Protein AF-A0A439JHU3-F1 (afdb_monomer)

Structure (mmCIF, N/CA/C/O backbone):
data_AF-A0A439JHU3-F1
#
_entry.id   AF-A0A439JHU3-F1
#
loop_
_atom_site.group_PDB
_atom_site.id
_atom_site.type_symbol
_atom_site.label_atom_id
_atom_site.label_alt_id
_atom_site.label_comp_id
_atom_site.label_asym_id
_atom_site.label_entity_id
_atom_site.label_seq_id
_atom_site.pdbx_PDB_ins_code
_atom_site.Cartn_x
_atom_site.Cartn_y
_atom_site.Cartn_z
_atom_site.occupancy
_atom_site.B_iso_or_equiv
_atom_site.auth_seq_id
_atom_site.auth_comp_id
_atom_site.auth_asym_id
_atom_site.auth_atom_id
_atom_site.pdbx_PDB_model_num
ATOM 1 N N . PRO A 1 1 ? 10.645 -16.736 -7.163 1.00 50.50 1 PRO A N 1
ATOM 2 C CA . PRO A 1 1 ? 9.791 -15.522 -7.213 1.00 50.50 1 PRO A CA 1
ATOM 3 C C . PRO A 1 1 ? 8.644 -15.661 -8.243 1.00 50.50 1 PRO A C 1
ATOM 5 O O . PRO A 1 1 ? 8.894 -15.622 -9.443 1.00 50.50 1 PRO A O 1
ATOM 8 N N . LYS A 1 2 ? 7.398 -15.877 -7.786 1.00 68.69 2 LYS A N 1
ATOM 9 C CA . LYS A 1 2 ? 6.190 -16.036 -8.634 1.00 68.69 2 LYS A CA 1
ATOM 10 C C . LYS A 1 2 ? 5.217 -14.848 -8.486 1.00 68.69 2 LYS A C 1
ATOM 12 O O . LYS A 1 2 ? 4.023 -15.043 -8.278 1.00 68.69 2 LYS A O 1
ATOM 17 N N . GLY A 1 3 ? 5.732 -13.619 -8.548 1.00 67.06 3 GLY A N 1
ATOM 18 C CA . GLY A 1 3 ? 4.903 -12.410 -8.477 1.00 67.06 3 GLY A CA 1
ATOM 19 C C . GLY A 1 3 ? 3.936 -12.323 -9.662 1.00 67.06 3 GLY A C 1
ATOM 20 O O . GLY A 1 3 ? 4.353 -12.495 -10.813 1.00 67.06 3 GLY A O 1
ATOM 21 N N . ARG A 1 4 ? 2.649 -12.091 -9.376 1.00 85.38 4 ARG A N 1
ATOM 22 C CA . ARG A 1 4 ? 1.608 -11.890 -10.395 1.00 85.38 4 ARG A CA 1
ATOM 23 C C . ARG A 1 4 ? 1.681 -10.467 -10.949 1.00 85.38 4 ARG A C 1
ATOM 25 O O . ARG A 1 4 ? 2.154 -9.557 -10.276 1.00 85.38 4 ARG A O 1
ATOM 32 N N . ASN A 1 5 ? 1.227 -10.299 -12.187 1.00 87.06 5 ASN A N 1
ATOM 33 C CA . ASN A 1 5 ? 1.105 -8.982 -12.800 1.00 87.06 5 ASN A CA 1
ATOM 34 C C . ASN A 1 5 ? -0.113 -8.263 -12.227 1.00 87.06 5 ASN A C 1
ATOM 36 O O . ASN A 1 5 ? -1.187 -8.856 -12.137 1.00 87.06 5 ASN A O 1
ATOM 40 N N . VAL A 1 6 ? 0.059 -6.986 -11.915 1.00 84.12 6 VAL A N 1
ATOM 41 C CA . VAL A 1 6 ? -1.023 -6.055 -11.614 1.00 84.12 6 VAL A CA 1
ATOM 42 C C . VAL A 1 6 ? -1.148 -5.102 -12.794 1.00 84.12 6 VAL A C 1
ATOM 44 O O . VAL A 1 6 ? -0.147 -4.580 -13.292 1.00 84.12 6 VAL A O 1
ATOM 47 N N . VAL A 1 7 ? -2.374 -4.927 -13.276 1.00 87.25 7 VAL A N 1
ATOM 48 C CA . VAL A 1 7 ? -2.700 -4.014 -14.371 1.00 87.25 7 VAL A CA 1
ATOM 49 C C . VAL A 1 7 ? -3.334 -2.777 -13.755 1.00 87.25 7 VAL A C 1
ATOM 51 O O . VAL A 1 7 ? -4.324 -2.892 -13.042 1.00 87.25 7 VAL A O 1
ATOM 54 N N . ILE A 1 8 ? -2.734 -1.620 -14.008 1.00 86.56 8 ILE A N 1
ATOM 55 C CA . ILE A 1 8 ? -3.176 -0.322 -13.507 1.00 86.56 8 ILE A CA 1
ATOM 56 C C . ILE A 1 8 ? -3.714 0.457 -14.699 1.00 86.56 8 ILE A C 1
ATOM 58 O O . ILE A 1 8 ? -2.996 0.664 -15.687 1.00 86.56 8 ILE A O 1
ATOM 62 N N . ASP A 1 9 ? -4.976 0.859 -14.606 1.00 86.06 9 ASP A N 1
ATOM 63 C CA . ASP A 1 9 ? -5.590 1.709 -15.614 1.00 86.06 9 ASP A CA 1
ATOM 64 C C . ASP A 1 9 ? -5.044 3.139 -15.514 1.00 86.06 9 ASP A C 1
ATOM 66 O O . ASP A 1 9 ? -4.669 3.606 -14.439 1.00 86.06 9 ASP A O 1
ATOM 70 N N . LYS A 1 10 ? -4.941 3.826 -16.648 1.00 80.06 10 LYS A N 1
ATOM 71 C CA . LYS A 1 10 ? -4.424 5.196 -16.715 1.00 80.06 10 LYS A CA 1
ATOM 72 C C . LYS A 1 10 ? -5.442 6.087 -17.395 1.00 80.06 10 LYS A C 1
ATOM 74 O O . LYS A 1 10 ? -5.992 5.727 -18.425 1.00 80.06 10 LYS A O 1
ATOM 79 N N . SER A 1 11 ? -5.584 7.314 -16.895 1.00 78.31 11 SER A N 1
ATOM 80 C CA . SER A 1 11 ? -6.512 8.316 -17.442 1.00 78.31 11 SER A CA 1
ATOM 81 C C . SER A 1 11 ? -6.239 8.677 -18.911 1.00 78.31 11 SER A C 1
ATOM 83 O O . SER A 1 11 ? -7.100 9.245 -19.576 1.00 78.31 11 SER A O 1
ATOM 85 N N . PHE A 1 12 ? -5.041 8.373 -19.425 1.00 78.69 12 PHE A N 1
ATOM 86 C CA . PHE A 1 12 ? -4.684 8.555 -20.827 1.00 78.69 12 PHE A CA 1
ATOM 87 C C . PHE A 1 12 ? -3.631 7.527 -21.275 1.00 78.69 12 PHE A C 1
ATOM 89 O O . PHE A 1 12 ? -2.607 7.343 -20.610 1.00 78.69 12 PHE A O 1
ATOM 96 N N . GLY A 1 13 ? -3.850 6.904 -22.438 1.00 83.12 13 GLY A N 1
ATOM 97 C CA . GLY A 1 13 ? -2.924 5.950 -23.059 1.00 83.12 13 GLY A CA 1
ATOM 98 C C . GLY A 1 13 ? -3.162 4.484 -22.676 1.00 83.12 13 GLY A C 1
ATOM 99 O O . GLY A 1 13 ? -4.251 4.103 -22.265 1.00 83.12 13 GLY A O 1
ATOM 100 N N . ALA A 1 14 ? -2.145 3.640 -22.877 1.00 84.44 14 ALA A N 1
ATOM 101 C CA . ALA A 1 14 ? -2.227 2.205 -22.597 1.00 84.44 14 ALA A CA 1
ATOM 102 C C . ALA A 1 14 ? -2.086 1.899 -21.087 1.00 84.44 14 ALA A C 1
ATOM 104 O O . ALA A 1 14 ? -1.328 2.592 -20.394 1.00 84.44 14 ALA A O 1
ATOM 105 N N . PRO A 1 15 ? -2.747 0.838 -20.582 1.00 86.56 15 PRO A N 1
ATOM 106 C CA . PRO A 1 15 ? -2.672 0.447 -19.178 1.00 86.56 15 PRO A CA 1
ATOM 107 C C . PRO A 1 15 ? -1.244 0.054 -18.785 1.00 86.56 15 PRO A C 1
ATOM 109 O O . PRO A 1 15 ? -0.483 -0.521 -19.571 1.00 86.56 15 PRO A O 1
ATOM 112 N N . ARG A 1 16 ? -0.860 0.353 -17.542 1.00 84.94 16 ARG A N 1
ATOM 113 C CA . ARG A 1 16 ? 0.469 0.033 -17.012 1.00 84.94 16 ARG A CA 1
ATOM 114 C C . ARG A 1 16 ? 0.440 -1.334 -16.345 1.00 84.94 16 ARG A C 1
ATOM 116 O O . ARG A 1 16 ? -0.257 -1.532 -15.359 1.00 84.94 16 ARG A O 1
ATOM 123 N N . ILE A 1 17 ? 1.256 -2.260 -16.836 1.00 87.19 17 ILE A N 1
ATOM 124 C CA . ILE A 1 17 ? 1.447 -3.567 -16.200 1.00 87.19 17 ILE A CA 1
ATOM 125 C C . ILE A 1 17 ? 2.684 -3.491 -15.305 1.00 87.19 17 ILE A C 1
ATOM 12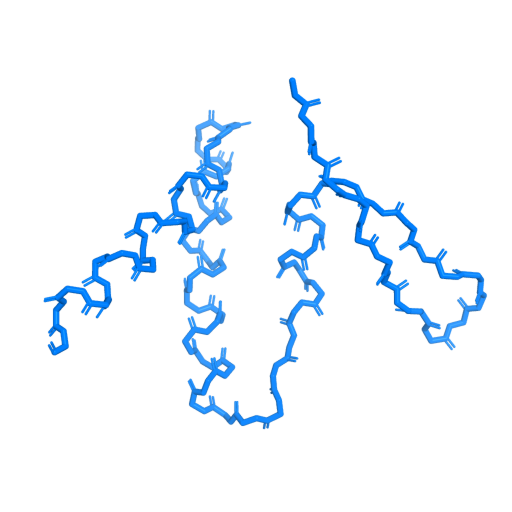7 O O . ILE A 1 17 ? 3.765 -3.129 -15.770 1.00 87.19 17 ILE A O 1
ATOM 131 N N . THR A 1 18 ? 2.539 -3.824 -14.024 1.00 82.94 18 THR A N 1
ATOM 132 C CA . THR A 1 18 ? 3.645 -3.836 -13.059 1.00 82.94 18 THR A CA 1
ATOM 133 C C . THR A 1 18 ? 3.615 -5.084 -12.179 1.00 82.94 18 THR A C 1
ATOM 135 O O . THR A 1 18 ? 2.569 -5.688 -11.954 1.00 82.94 18 THR A O 1
ATOM 138 N N . LYS A 1 19 ? 4.787 -5.481 -11.683 1.00 82.25 19 LYS A N 1
ATOM 139 C CA . LYS A 1 19 ? 4.951 -6.482 -10.613 1.00 82.25 19 LYS A CA 1
ATOM 140 C C . LYS A 1 19 ? 5.501 -5.860 -9.326 1.00 82.25 19 LYS A C 1
ATOM 142 O O . LYS A 1 19 ? 5.756 -6.578 -8.366 1.00 82.25 19 LYS A O 1
ATOM 147 N N . ASP A 1 20 ? 5.743 -4.552 -9.336 1.00 80.50 20 ASP A N 1
ATOM 148 C CA . ASP A 1 20 ? 6.303 -3.817 -8.210 1.00 80.50 20 ASP A CA 1
ATOM 149 C C . ASP A 1 20 ? 5.189 -3.394 -7.245 1.00 80.50 20 ASP A C 1
ATOM 151 O O . ASP A 1 20 ? 4.343 -2.564 -7.588 1.00 80.50 20 ASP A O 1
ATOM 155 N N . GLY A 1 21 ? 5.215 -3.956 -6.035 1.00 74.44 21 GLY A N 1
ATOM 156 C CA . GLY A 1 21 ? 4.246 -3.668 -4.980 1.00 74.44 21 GLY A CA 1
ATOM 157 C C . GLY A 1 21 ? 4.263 -2.212 -4.513 1.00 74.44 21 GLY A C 1
ATOM 158 O O . GLY A 1 21 ? 3.220 -1.707 -4.112 1.00 74.44 21 GLY A O 1
ATOM 159 N N . VAL A 1 22 ? 5.393 -1.503 -4.631 1.00 77.19 22 VAL A N 1
ATOM 160 C CA . VAL A 1 22 ? 5.480 -0.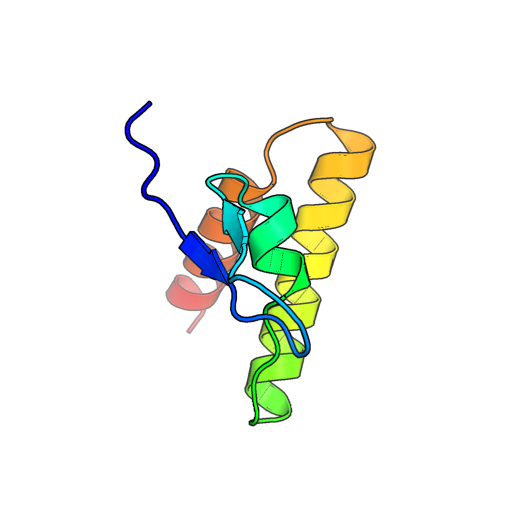079 -4.262 1.00 77.19 22 VAL A CA 1
ATOM 161 C C . VAL A 1 22 ? 4.705 0.778 -5.256 1.00 77.19 22 VAL A C 1
ATOM 163 O O . VAL A 1 22 ? 3.955 1.667 -4.858 1.00 77.19 22 VAL A O 1
ATOM 166 N N . THR A 1 23 ? 4.850 0.496 -6.553 1.00 81.25 23 THR A N 1
ATOM 167 C CA . THR A 1 23 ? 4.055 1.156 -7.596 1.00 81.25 23 THR A CA 1
ATOM 168 C C . THR A 1 23 ? 2.568 0.85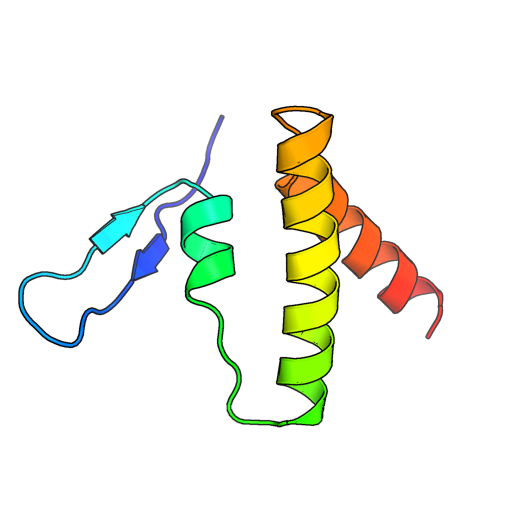8 -7.423 1.00 81.25 23 THR A C 1
ATOM 170 O O . THR A 1 23 ? 1.763 1.771 -7.541 1.00 81.25 23 THR A O 1
ATOM 173 N N . VAL A 1 24 ? 2.198 -0.387 -7.105 1.00 81.75 24 VAL A N 1
ATOM 174 C CA . VAL A 1 24 ? 0.790 -0.753 -6.877 1.00 81.75 24 VAL A CA 1
ATOM 175 C C . VAL A 1 24 ? 0.221 -0.016 -5.666 1.00 81.75 24 VAL A C 1
ATOM 177 O O . VAL A 1 24 ? -0.821 0.613 -5.787 1.00 81.75 24 VAL A O 1
ATOM 180 N N . ALA A 1 25 ? 0.922 -0.012 -4.529 1.00 78.50 25 ALA A N 1
ATOM 181 C CA . ALA A 1 25 ? 0.456 0.641 -3.305 1.00 78.50 25 ALA A CA 1
ATOM 182 C C . ALA A 1 25 ? 0.245 2.159 -3.456 1.00 78.50 25 ALA A C 1
ATOM 184 O O . ALA A 1 25 ? -0.561 2.739 -2.734 1.00 78.50 25 ALA A O 1
ATOM 185 N N . LYS A 1 26 ? 0.951 2.814 -4.390 1.00 79.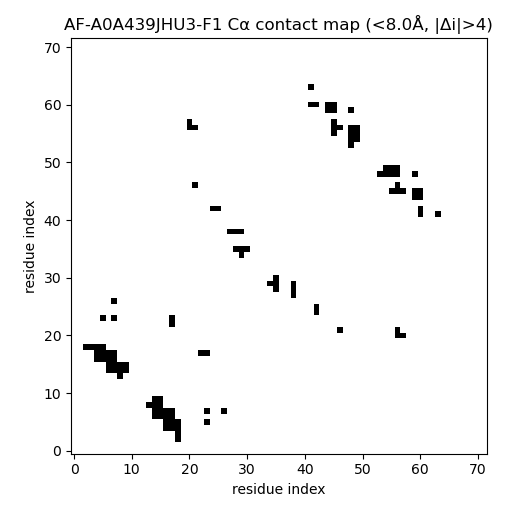19 26 LYS A N 1
ATOM 186 C CA . LYS A 1 26 ? 0.795 4.253 -4.661 1.00 79.19 26 LYS A CA 1
ATOM 187 C C . LYS A 1 26 ? -0.508 4.613 -5.371 1.00 79.19 26 LYS A C 1
ATOM 189 O O . LYS A 1 26 ? -0.963 5.740 -5.204 1.00 79.19 26 LYS A O 1
ATOM 194 N N . GLU A 1 27 ? -1.070 3.678 -6.128 1.00 81.31 27 GLU A N 1
ATOM 195 C CA . GLU A 1 27 ? -2.263 3.869 -6.965 1.00 81.31 27 GLU A CA 1
ATOM 196 C C . GLU A 1 27 ? -3.545 3.369 -6.270 1.00 81.31 27 GLU A C 1
ATOM 198 O O . GLU A 1 27 ? -4.627 3.443 -6.841 1.00 81.31 27 GLU A O 1
ATOM 203 N N . ILE A 1 28 ? -3.440 2.831 -5.046 1.00 82.56 28 ILE A N 1
ATOM 204 C CA . ILE A 1 28 ? -4.599 2.390 -4.262 1.00 82.56 28 ILE A CA 1
ATOM 205 C C . ILE A 1 28 ? -5.252 3.607 -3.601 1.00 82.56 28 ILE A C 1
ATOM 207 O O . ILE A 1 28 ? -4.681 4.220 -2.694 1.00 82.56 28 ILE A O 1
ATOM 211 N N . GLU A 1 29 ? -6.477 3.895 -4.028 1.00 81.00 29 GLU A N 1
ATOM 212 C CA . GLU A 1 29 ? -7.418 4.806 -3.382 1.00 81.00 29 GLU A CA 1
ATOM 213 C C . GLU A 1 29 ? -8.771 4.099 -3.275 1.00 81.00 29 GLU A C 1
ATOM 215 O O . GLU A 1 29 ? -9.215 3.442 -4.218 1.00 81.00 29 GLU A O 1
ATOM 220 N N . LEU A 1 30 ? -9.402 4.191 -2.105 1.00 83.94 30 LEU A N 1
ATOM 221 C CA . LEU A 1 30 ? -10.706 3.582 -1.844 1.00 83.94 30 LEU A CA 1
ATOM 222 C C . LEU A 1 30 ? -11.783 4.669 -1.785 1.00 83.94 30 LEU A C 1
ATOM 224 O O . LEU A 1 30 ? -11.528 5.779 -1.313 1.00 83.94 30 LEU A O 1
ATOM 228 N N . GLU A 1 31 ? -12.984 4.352 -2.274 1.00 84.75 31 GLU A N 1
ATOM 229 C CA . GLU A 1 31 ? -14.117 5.288 -2.282 1.00 84.75 31 GLU A CA 1
ATOM 230 C C . GLU A 1 31 ? -14.621 5.591 -0.863 1.00 84.75 31 GLU A C 1
ATOM 232 O O . GLU A 1 31 ? -14.994 6.729 -0.562 1.00 84.75 31 GLU A O 1
ATOM 237 N N . ASP A 1 32 ? -14.601 4.591 0.026 1.00 89.69 32 ASP A N 1
ATOM 238 C CA . ASP A 1 32 ? -14.945 4.785 1.430 1.00 89.69 32 ASP A CA 1
ATOM 239 C C . ASP A 1 32 ? -13.826 5.519 2.178 1.00 89.69 32 ASP A C 1
ATOM 241 O O . ASP A 1 32 ? -12.648 5.159 2.123 1.00 89.69 32 ASP A O 1
ATOM 245 N N . LYS A 1 33 ? -14.200 6.562 2.925 1.00 83.50 33 LYS A N 1
ATOM 246 C CA . LYS A 1 33 ? -13.235 7.411 3.633 1.00 83.50 33 LYS A CA 1
ATOM 247 C C . LYS A 1 33 ? -12.509 6.685 4.760 1.00 83.50 33 LYS A C 1
ATOM 249 O O . LYS A 1 33 ? -11.339 6.988 4.987 1.00 83.50 33 LYS A O 1
ATOM 254 N N . PHE A 1 34 ? -13.177 5.796 5.490 1.00 82.19 34 PHE A N 1
ATOM 255 C CA . PHE A 1 34 ? -12.569 5.080 6.611 1.00 82.19 34 PHE A CA 1
ATOM 256 C C . PHE A 1 34 ? -11.634 3.986 6.106 1.00 82.19 34 PHE A C 1
ATOM 258 O O . PHE A 1 34 ? -10.505 3.876 6.588 1.00 82.19 34 PHE A O 1
ATOM 265 N N . GLU A 1 35 ? -12.052 3.247 5.082 1.00 79.06 35 GLU A N 1
ATOM 266 C CA . GLU A 1 35 ? -11.201 2.253 4.433 1.00 79.06 35 GLU A CA 1
ATOM 267 C C . GLU A 1 35 ? -9.992 2.910 3.761 1.00 79.06 35 GLU A C 1
ATOM 269 O O . GLU A 1 35 ? -8.862 2.454 3.948 1.00 79.06 35 GLU A O 1
ATOM 274 N N . ASN A 1 36 ? -10.188 4.028 3.049 1.00 82.50 36 ASN A N 1
ATOM 275 C CA . ASN A 1 36 ? -9.085 4.765 2.436 1.00 82.50 36 ASN A CA 1
ATOM 276 C C . ASN A 1 36 ? -8.116 5.289 3.498 1.00 82.50 36 ASN A C 1
ATOM 278 O O . ASN A 1 36 ? -6.907 5.183 3.329 1.00 82.50 36 ASN A O 1
ATOM 282 N N . MET A 1 37 ? -8.617 5.799 4.626 1.00 84.06 37 MET A N 1
ATOM 283 C CA . MET A 1 37 ? -7.766 6.239 5.734 1.00 84.06 37 MET A CA 1
ATOM 284 C C . MET A 1 37 ? -6.907 5.088 6.276 1.00 84.06 37 MET A C 1
ATOM 286 O O . MET A 1 37 ? -5.704 5.265 6.466 1.00 84.06 37 MET A O 1
ATOM 290 N N . GLY A 1 38 ? -7.487 3.898 6.457 1.00 82.56 38 GLY A N 1
ATOM 291 C CA . GLY A 1 38 ? -6.750 2.688 6.831 1.00 82.56 38 GLY A CA 1
ATOM 292 C C . GLY A 1 38 ? -5.689 2.296 5.799 1.00 82.56 38 GLY A C 1
ATOM 293 O O . GLY A 1 38 ? -4.530 2.064 6.149 1.00 82.56 38 GLY A O 1
ATOM 294 N N . ALA A 1 39 ? -6.057 2.293 4.518 1.00 82.12 39 ALA A N 1
ATOM 295 C CA . ALA A 1 39 ? -5.152 1.971 3.419 1.00 82.12 39 ALA A CA 1
ATOM 296 C C . ALA A 1 39 ? -3.979 2.963 3.317 1.00 82.12 39 ALA A C 1
ATOM 298 O O . ALA A 1 39 ? -2.828 2.541 3.174 1.00 82.12 39 ALA A O 1
ATOM 299 N N . GLN A 1 40 ? -4.238 4.269 3.458 1.00 83.50 40 GLN A N 1
ATOM 300 C CA . GLN A 1 40 ? -3.191 5.295 3.455 1.00 83.50 40 GLN A CA 1
ATOM 301 C C . GLN A 1 40 ? -2.249 5.155 4.663 1.00 83.50 40 GLN A C 1
ATOM 303 O O . GLN A 1 40 ? -1.038 5.304 4.499 1.00 83.50 40 GLN A O 1
ATOM 308 N N . MET A 1 41 ? -2.756 4.797 5.851 1.00 81.94 41 MET A N 1
ATOM 309 C CA . MET A 1 41 ? -1.906 4.550 7.027 1.00 81.94 41 MET A CA 1
ATOM 310 C C . MET A 1 41 ? -0.939 3.379 6.802 1.00 81.94 41 MET A C 1
ATOM 312 O O . MET A 1 41 ? 0.262 3.507 7.047 1.00 81.94 41 MET A O 1
ATOM 316 N N . VAL A 1 42 ? -1.433 2.247 6.289 1.00 78.50 42 VAL A N 1
ATOM 317 C CA . VAL A 1 42 ? -0.589 1.072 6.000 1.00 78.50 42 VAL A CA 1
ATOM 318 C C . VAL A 1 42 ? 0.431 1.389 4.903 1.00 78.50 42 VAL A C 1
ATOM 320 O O . VAL A 1 42 ? 1.603 1.019 5.015 1.00 78.50 42 VAL A O 1
ATOM 323 N N . ARG A 1 43 ? 0.022 2.138 3.873 1.00 81.12 43 ARG A N 1
ATOM 324 C CA . ARG A 1 43 ? 0.914 2.627 2.814 1.00 81.12 43 ARG A CA 1
ATOM 325 C C . ARG A 1 43 ? 2.044 3.489 3.372 1.00 81.12 43 ARG A C 1
ATOM 327 O O . ARG A 1 43 ? 3.187 3.331 2.945 1.00 81.12 43 ARG A O 1
ATOM 334 N N . GLU A 1 44 ? 1.754 4.394 4.301 1.00 81.31 44 GLU A N 1
ATOM 335 C CA . GLU A 1 44 ? 2.771 5.279 4.871 1.00 81.31 44 GLU A CA 1
ATOM 336 C C . GLU A 1 44 ? 3.829 4.490 5.659 1.00 81.31 44 GLU A C 1
ATOM 338 O O . GLU A 1 44 ? 5.029 4.738 5.513 1.00 81.31 44 GLU A O 1
ATOM 343 N N . VAL A 1 45 ? 3.407 3.478 6.424 1.00 79.25 45 VAL A N 1
ATOM 344 C CA . VAL A 1 45 ? 4.313 2.571 7.151 1.00 79.25 45 VAL A CA 1
ATOM 345 C C . VAL A 1 45 ? 5.163 1.740 6.185 1.00 79.25 45 VAL A C 1
ATOM 347 O O . VAL A 1 45 ? 6.380 1.623 6.366 1.00 79.25 45 VAL A O 1
ATOM 350 N N . ALA A 1 46 ? 4.556 1.206 5.123 1.00 72.88 46 ALA A N 1
ATOM 351 C CA . ALA A 1 46 ? 5.274 0.459 4.095 1.00 72.88 46 ALA A CA 1
ATOM 352 C C . ALA A 1 46 ? 6.304 1.343 3.368 1.00 72.88 46 ALA A C 1
ATOM 354 O O . ALA A 1 46 ? 7.447 0.923 3.193 1.00 72.88 46 ALA A O 1
ATOM 355 N N . SER A 1 47 ? 5.943 2.581 3.005 1.00 76.56 47 SER A N 1
ATOM 356 C CA . SER A 1 47 ? 6.854 3.523 2.337 1.00 76.56 47 SER A CA 1
ATOM 357 C C . SER A 1 47 ? 8.045 3.882 3.219 1.00 76.56 47 SER A C 1
ATOM 359 O O . SER A 1 47 ? 9.179 3.777 2.768 1.00 76.56 47 SER A O 1
ATOM 361 N N . LYS A 1 48 ? 7.816 4.210 4.498 1.00 79.88 48 LYS A N 1
ATOM 362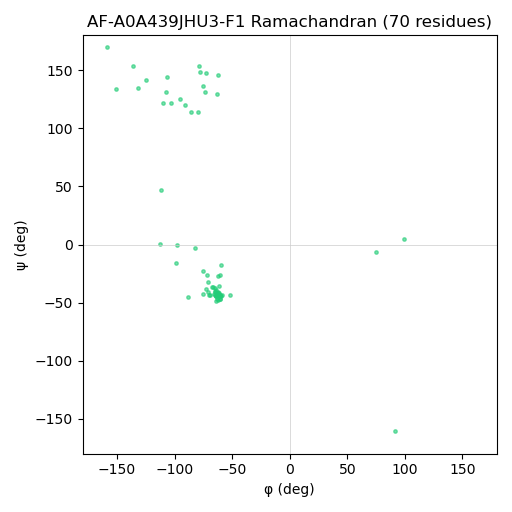 C CA . LYS A 1 48 ? 8.907 4.512 5.442 1.00 79.88 48 LYS A CA 1
ATOM 363 C C . LYS A 1 48 ? 9.848 3.325 5.634 1.00 79.88 48 LYS A C 1
ATOM 365 O O . LYS A 1 4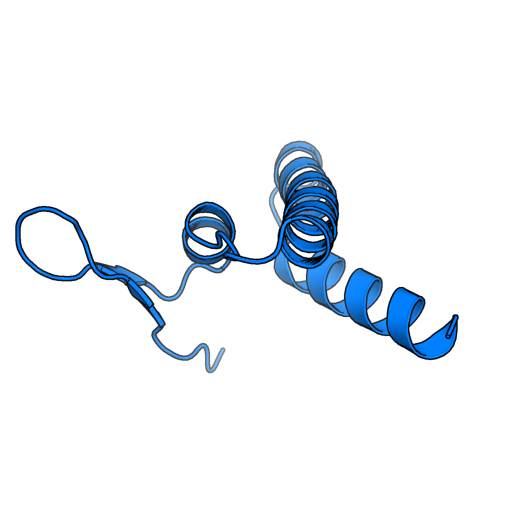8 ? 11.055 3.514 5.755 1.00 79.88 48 LYS A O 1
ATOM 370 N N . THR A 1 49 ? 9.311 2.104 5.615 1.00 73.75 49 THR A N 1
ATOM 371 C CA . THR A 1 49 ? 10.125 0.881 5.660 1.00 73.75 49 THR A CA 1
ATOM 372 C C . THR A 1 49 ? 11.027 0.788 4.427 1.00 73.75 49 THR A C 1
ATOM 374 O O . THR A 1 49 ? 12.217 0.531 4.573 1.00 73.75 49 THR A O 1
ATOM 377 N N . ASN A 1 50 ? 10.504 1.085 3.230 1.00 73.94 50 ASN A N 1
ATOM 378 C CA . ASN A 1 50 ? 11.314 1.160 2.010 1.00 73.94 50 ASN A CA 1
ATOM 379 C C . ASN A 1 50 ? 12.410 2.222 2.090 1.00 73.94 50 ASN A C 1
ATOM 381 O O . ASN A 1 50 ? 13.533 1.983 1.668 1.00 73.94 50 ASN A O 1
ATOM 385 N N . ASP A 1 51 ? 12.067 3.404 2.595 1.00 75.31 51 ASP A N 1
ATOM 386 C CA . ASP A 1 51 ? 12.963 4.557 2.574 1.00 75.31 51 ASP A CA 1
ATOM 387 C C . ASP A 1 51 ? 14.135 4.376 3.552 1.00 75.31 51 ASP A C 1
ATOM 389 O O . ASP A 1 51 ? 15.243 4.833 3.279 1.00 75.31 51 ASP A O 1
ATOM 393 N N . ILE A 1 52 ? 13.911 3.677 4.672 1.00 77.75 52 ILE A N 1
ATOM 394 C CA . ILE A 1 52 ? 14.940 3.403 5.687 1.00 77.75 52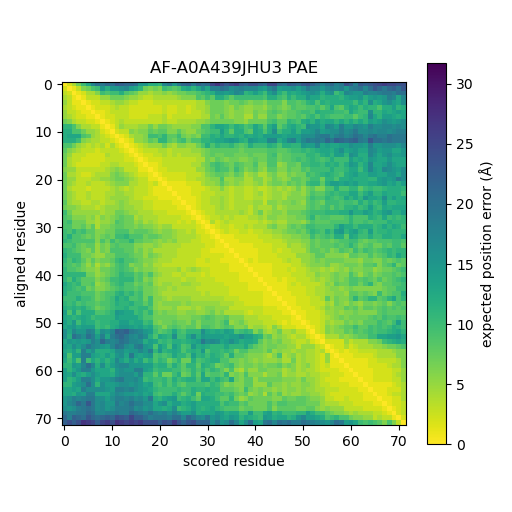 ILE A CA 1
ATOM 395 C C . ILE A 1 52 ? 15.716 2.115 5.378 1.00 77.75 52 ILE A C 1
ATOM 397 O O . ILE A 1 52 ? 16.939 2.095 5.506 1.00 77.75 52 ILE A O 1
ATOM 401 N N . ALA A 1 53 ? 15.024 1.032 5.011 1.00 73.75 53 ALA A N 1
ATOM 402 C CA . ALA A 1 53 ? 15.624 -0.297 4.863 1.00 73.75 53 ALA A CA 1
ATOM 403 C C . ALA A 1 53 ? 15.967 -0.670 3.409 1.00 73.75 53 ALA A C 1
ATOM 405 O O . ALA A 1 53 ? 16.731 -1.607 3.190 1.00 73.75 53 ALA A O 1
ATOM 406 N N . GLY A 1 54 ? 15.421 0.035 2.413 1.00 71.56 54 GLY A N 1
ATOM 407 C CA . GLY A 1 54 ? 15.627 -0.234 0.983 1.00 71.56 54 GLY A CA 1
ATOM 408 C C . GLY A 1 54 ? 14.880 -1.456 0.426 1.00 71.56 54 GLY A C 1
ATOM 409 O O . GLY A 1 54 ? 14.911 -1.677 -0.782 1.00 71.56 54 GLY A O 1
ATOM 410 N N . ASP A 1 55 ? 14.223 -2.243 1.285 1.00 70.44 55 ASP A N 1
ATOM 411 C CA . ASP A 1 55 ? 13.421 -3.434 0.973 1.00 70.44 55 ASP A CA 1
ATOM 412 C C . ASP A 1 55 ? 12.441 -3.715 2.141 1.00 70.44 55 ASP A C 1
ATOM 414 O O . ASP A 1 55 ? 12.537 -3.109 3.208 1.00 70.44 55 ASP A O 1
ATOM 418 N N . GLY A 1 56 ? 11.482 -4.629 1.971 1.00 72.44 56 GLY A N 1
ATOM 419 C CA . GLY A 1 56 ? 10.593 -5.094 3.047 1.00 72.44 56 GLY A CA 1
ATOM 420 C C . GLY A 1 56 ? 9.201 -4.455 3.079 1.00 72.44 56 GLY A C 1
ATOM 421 O O . GLY A 1 56 ? 8.394 -4.786 3.948 1.00 72.44 56 GLY A O 1
ATOM 422 N N . THR A 1 57 ? 8.868 -3.613 2.099 1.00 73.75 57 THR A N 1
ATOM 423 C CA . THR A 1 57 ? 7.536 -2.991 1.919 1.00 73.75 57 THR A CA 1
ATOM 424 C C . THR A 1 57 ? 6.393 -4.000 1.923 1.00 73.75 57 THR A C 1
ATOM 426 O O . THR A 1 57 ? 5.364 -3.801 2.571 1.00 73.75 57 THR A O 1
ATOM 429 N N . THR A 1 58 ? 6.581 -5.118 1.223 1.00 76.12 58 THR A N 1
ATOM 430 C CA . THR A 1 58 ? 5.568 -6.175 1.117 1.00 76.12 58 THR A CA 1
ATOM 431 C C . THR A 1 58 ? 5.415 -6.918 2.447 1.00 76.12 58 THR A C 1
ATOM 433 O O . THR A 1 58 ? 4.295 -7.169 2.882 1.00 76.12 58 THR A O 1
ATOM 436 N N . THR A 1 59 ? 6.523 -7.20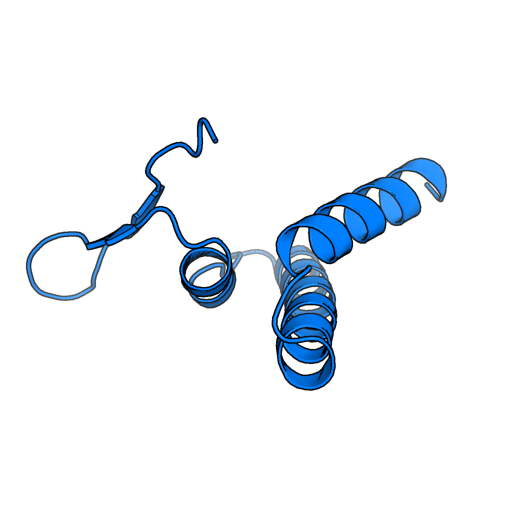0 3.139 1.00 78.81 59 THR A N 1
ATOM 437 C CA . THR A 1 59 ? 6.518 -7.854 4.457 1.00 78.81 59 THR A CA 1
ATOM 438 C C . THR A 1 59 ? 5.835 -6.985 5.511 1.00 78.81 59 THR A C 1
ATOM 440 O O . THR A 1 59 ? 4.999 -7.483 6.258 1.00 78.81 59 THR A O 1
ATOM 443 N N . ALA A 1 60 ? 6.127 -5.681 5.534 1.00 77.19 60 ALA A N 1
ATOM 444 C CA . ALA A 1 60 ? 5.487 -4.732 6.443 1.00 77.19 60 ALA A CA 1
ATOM 445 C C . ALA A 1 60 ? 3.970 -4.650 6.213 1.00 77.19 60 ALA A C 1
ATOM 447 O O . ALA A 1 60 ? 3.203 -4.656 7.172 1.00 77.19 60 ALA A O 1
ATOM 448 N N . THR A 1 61 ? 3.534 -4.646 4.948 1.00 76.50 61 THR A N 1
ATOM 449 C CA . THR A 1 61 ? 2.106 -4.604 4.590 1.00 76.50 61 THR A CA 1
ATOM 450 C C . THR A 1 61 ? 1.367 -5.857 5.072 1.00 76.50 61 THR A C 1
ATOM 452 O O . THR A 1 61 ? 0.290 -5.752 5.653 1.00 76.50 61 THR A O 1
ATOM 455 N N . VAL A 1 62 ? 1.958 -7.044 4.886 1.00 81.19 62 VAL A N 1
ATOM 456 C CA . VAL A 1 62 ? 1.353 -8.316 5.321 1.00 81.19 62 VAL A CA 1
ATOM 457 C C . VAL A 1 62 ? 1.321 -8.429 6.847 1.00 81.19 62 VAL A C 1
ATOM 459 O O . VAL A 1 62 ? 0.298 -8.808 7.404 1.00 81.19 62 VAL A O 1
ATOM 462 N N . LEU A 1 63 ? 2.402 -8.055 7.539 1.00 80.44 63 LEU A N 1
ATOM 463 C CA . LEU A 1 63 ? 2.430 -8.068 9.006 1.00 80.44 63 LEU A CA 1
ATOM 464 C C . LEU A 1 63 ? 1.420 -7.086 9.605 1.00 80.44 63 LEU A C 1
ATOM 466 O O . LEU A 1 63 ? 0.733 -7.436 10.561 1.00 80.44 63 LEU A O 1
ATOM 470 N N . ALA A 1 64 ? 1.295 -5.885 9.033 1.00 78.38 64 ALA A N 1
ATOM 471 C CA . ALA A 1 64 ? 0.301 -4.908 9.466 1.00 78.38 64 ALA A CA 1
ATOM 472 C C . ALA A 1 64 ? -1.126 -5.457 9.311 1.00 78.38 64 ALA A C 1
ATOM 474 O O . ALA A 1 64 ? -1.924 -5.346 10.239 1.00 78.38 64 ALA A O 1
ATOM 475 N N . GLN A 1 65 ? -1.425 -6.113 8.185 1.00 78.56 65 GLN A N 1
ATOM 476 C CA . GLN A 1 65 ? -2.711 -6.780 7.980 1.00 78.56 65 GLN A CA 1
ATOM 477 C C . GLN A 1 65 ? -2.954 -7.887 9.019 1.00 78.56 65 GLN A C 1
ATOM 479 O O . GLN A 1 65 ? -4.026 -7.927 9.616 1.00 78.56 65 GLN A O 1
ATOM 484 N N . SER A 1 66 ? -1.967 -8.752 9.278 1.00 80.00 66 SER A N 1
ATOM 485 C CA . SER A 1 66 ? -2.083 -9.818 10.283 1.00 80.00 66 SER A CA 1
ATOM 486 C C . SER A 1 66 ? -2.329 -9.280 11.693 1.00 80.00 66 SER A C 1
ATOM 488 O O . SER A 1 66 ? -3.185 -9.802 12.395 1.00 80.00 66 SER A O 1
ATOM 490 N N . ILE A 1 67 ? -1.623 -8.223 12.106 1.00 78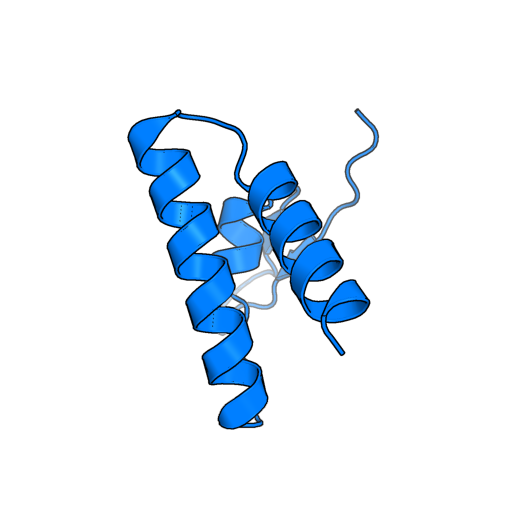.81 67 ILE A N 1
ATOM 491 C CA . ILE A 1 67 ? -1.783 -7.624 13.440 1.00 78.81 67 ILE A CA 1
ATOM 492 C C . ILE A 1 67 ? -3.175 -7.006 13.604 1.00 78.81 67 ILE A C 1
ATOM 494 O O . ILE A 1 67 ? -3.802 -7.188 14.643 1.00 78.81 67 ILE A O 1
ATOM 498 N N . VAL A 1 68 ? -3.670 -6.295 12.587 1.00 78.94 68 VAL A N 1
ATOM 499 C CA . VAL A 1 68 ? -5.020 -5.706 12.615 1.00 78.94 68 VAL A CA 1
ATOM 500 C C . VAL A 1 68 ? -6.091 -6.794 12.678 1.00 78.94 68 VAL A C 1
ATOM 502 O O . VAL A 1 68 ? -7.074 -6.637 13.392 1.00 78.94 68 VAL A O 1
ATOM 505 N N . GLN A 1 69 ? -5.900 -7.901 11.961 1.00 79.19 69 GLN A N 1
ATOM 506 C CA . GLN A 1 69 ? -6.861 -8.998 11.926 1.00 79.19 69 GLN A CA 1
ATOM 507 C C . GLN A 1 69 ? -6.896 -9.818 13.225 1.00 79.19 69 GLN A C 1
ATOM 509 O O . GLN A 1 69 ? -7.974 -10.210 13.650 1.00 79.19 69 GLN A O 1
ATOM 514 N N . GLU A 1 70 ? -5.747 -10.059 13.860 1.00 77.44 70 GLU A N 1
ATOM 515 C CA . GLU A 1 70 ? -5.662 -10.738 15.167 1.00 77.44 70 GLU A CA 1
ATOM 516 C C . GLU A 1 70 ? -6.074 -9.828 16.340 1.00 77.44 70 GLU A C 1
ATOM 518 O O . GLU A 1 70 ? -6.429 -10.312 17.411 1.00 77.44 70 GLU A O 1
ATOM 523 N N . GLY A 1 71 ? -6.003 -8.505 16.166 1.00 65.44 71 GLY A N 1
ATOM 524 C CA . GLY A 1 71 ? -6.421 -7.526 17.172 1.00 65.44 71 GLY A CA 1
ATOM 525 C C . GLY A 1 71 ? -7.926 -7.230 17.202 1.00 65.44 71 GLY A C 1
ATOM 526 O O . GLY A 1 71 ? -8.348 -6.434 18.043 1.00 65.44 71 GLY A O 1
ATOM 527 N N . HIS A 1 72 ? -8.705 -7.821 16.290 1.00 48.97 72 HIS A N 1
ATOM 528 C CA . HIS A 1 72 ? -10.142 -7.598 16.108 1.00 48.97 72 HIS A CA 1
ATOM 529 C C . HIS A 1 72 ? -11.025 -8.627 16.820 1.00 48.97 72 HIS A C 1
ATOM 531 O O . HIS A 1 72 ? -10.639 -9.814 16.892 1.00 48.97 72 HIS A O 1
#

Radius of gyration: 13.55 Å; Cα contacts (8 Å, |Δi|>4): 58; chains: 1; bounding box: 31×25×40 Å

Sequence (72 aa):
PKGRNVVIDKSFGAPRITKDGVTVAKEIELEDKFENMGAQMVREVASKTNDIAGDGTTTATVLAQSIVQEGH

Nearest PDB structures (foldseek):
  7v9r-assembly1_B  TM=9.830E-01  e=2.757E-07  Epinephelus coioides
  7v9r-assembly1_F  TM=9.788E-01  e=3.149E-07  Epinephelus coioides
  7v9r-assembly1_D  TM=9.863E-01  e=3.845E-07  Epinephelus coioides
  7v9r-assembly1_E  TM=9.842E-01  e=3.597E-07  Epinephelus coioides
  7v9r-assembly1_A  TM=9.841E-01  e=4.392E-07  Epinephelus coioides

Foldseek 3Di:
DPQDWDWADDPDDDIDIDSDPLVVLVRDADPDPVVRVVSVVLNVQLVVCCVVVVDCSVVSSVVVVVVVVVVD

Solvent-accessible surface area (backbone atoms only — not comparable to full-atom values): 4418 Å² total; per-residue (Å²): 140,87,77,64,79,45,79,42,83,50,101,69,78,76,64,48,75,43,71,53,66,70,66,52,58,72,72,68,79,54,93,49,69,68,62,27,52,54,51,51,52,50,45,52,56,19,49,53,38,29,75,74,65,74,53,58,34,67,58,48,44,52,52,53,51,51,52,57,60,71,72,102

Mean predicted aligned error: 8.04 Å

Secondary structure (DSSP, 8-state):
--PPPEEE--SSSSPEEE--HHHHHHT---SSHHHHHHHHHHHHHHHHHHHHHSS-HHHHHHHHHHHHHHT-

pLDDT: mean 78.85, std 6.89, range [48.97, 89.69]